Protein AF-A0A533UCH1-F1 (afdb_monomer)

Mean predicted aligned error: 6.88 Å

Radius of gyration: 19.52 Å; Cα contacts (8 Å, |Δi|>4): 250; chains: 1; bounding box: 38×44×69 Å

Structure (mmCIF, N/CA/C/O backbone):
data_AF-A0A533UCH1-F1
#
_entry.id   AF-A0A533UCH1-F1
#
loop_
_atom_site.group_PDB
_atom_site.id
_atom_site.type_symbol
_atom_site.label_atom_id
_atom_site.label_alt_id
_atom_site.label_comp_id
_atom_site.label_asym_id
_atom_site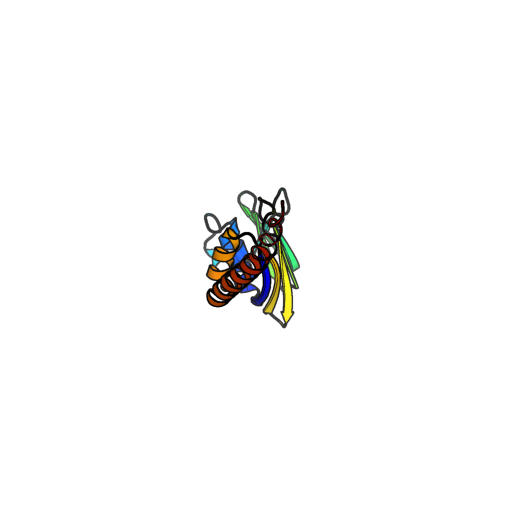.label_entity_id
_atom_site.label_seq_id
_atom_site.pdbx_PDB_ins_code
_atom_site.Cartn_x
_atom_site.Cartn_y
_atom_site.Cartn_z
_atom_site.occupancy
_atom_site.B_iso_or_equiv
_atom_site.auth_seq_id
_atom_site.auth_comp_id
_atom_site.auth_asym_id
_atom_site.auth_atom_id
_atom_site.pdbx_PDB_model_num
ATOM 1 N N . MET A 1 1 ? 6.720 10.447 -13.902 1.00 88.44 1 MET A N 1
ATOM 2 C CA . MET A 1 1 ? 6.187 9.386 -13.016 1.00 88.44 1 MET A CA 1
ATOM 3 C C . MET A 1 1 ? 6.692 8.050 -13.533 1.00 88.44 1 MET A C 1
ATOM 5 O O . MET A 1 1 ? 7.031 7.982 -14.706 1.00 88.44 1 MET A O 1
ATOM 9 N N . VAL A 1 2 ? 6.792 7.044 -12.669 1.00 93.06 2 VAL A N 1
ATOM 10 C CA . VAL A 1 2 ? 7.288 5.700 -12.992 1.00 93.06 2 VAL A CA 1
ATOM 11 C C . VAL A 1 2 ? 6.127 4.719 -12.945 1.00 93.06 2 VAL A C 1
ATOM 13 O O . VAL A 1 2 ? 5.388 4.712 -11.960 1.00 93.06 2 VAL A O 1
ATOM 16 N N . LEU A 1 3 ? 5.964 3.912 -13.993 1.00 95.38 3 LEU A N 1
ATOM 17 C CA . LEU A 1 3 ? 4.984 2.831 -13.997 1.00 95.38 3 LEU A CA 1
ATOM 18 C C . LEU A 1 3 ? 5.506 1.686 -13.123 1.00 95.38 3 LEU A C 1
ATOM 20 O O . LEU A 1 3 ? 6.594 1.164 -13.352 1.00 95.38 3 LEU A O 1
ATOM 24 N N . ILE A 1 4 ? 4.724 1.312 -12.119 1.00 97.31 4 ILE A N 1
ATOM 25 C CA . ILE A 1 4 ? 4.992 0.194 -11.223 1.00 97.31 4 ILE A CA 1
ATOM 26 C C . ILE A 1 4 ? 4.102 -0.966 -11.631 1.00 97.31 4 ILE A C 1
ATOM 28 O O . ILE A 1 4 ? 2.881 -0.823 -11.717 1.00 97.31 4 ILE A O 1
ATOM 32 N N . GLU A 1 5 ? 4.723 -2.123 -11.818 1.00 96.94 5 GLU A N 1
ATOM 33 C CA . GLU A 1 5 ? 4.054 -3.400 -12.002 1.00 96.94 5 GLU A CA 1
ATOM 34 C C . GLU A 1 5 ? 4.906 -4.487 -11.341 1.00 96.94 5 GLU A C 1
ATOM 36 O O . GLU A 1 5 ? 5.904 -4.932 -11.900 1.00 96.94 5 GLU A O 1
ATOM 41 N N . ALA A 1 6 ? 4.545 -4.884 -10.119 1.00 96.88 6 ALA A N 1
ATOM 42 C CA . ALA A 1 6 ? 5.350 -5.815 -9.331 1.00 96.88 6 ALA A CA 1
ATOM 43 C C . ALA A 1 6 ? 4.476 -6.769 -8.515 1.00 96.88 6 ALA A C 1
ATOM 45 O O . ALA A 1 6 ? 3.407 -6.398 -8.028 1.00 96.88 6 ALA A O 1
ATOM 46 N N . ALA A 1 7 ? 4.928 -8.012 -8.358 1.00 97.94 7 ALA A N 1
ATOM 47 C CA . ALA A 1 7 ? 4.341 -8.932 -7.394 1.00 97.94 7 ALA A CA 1
ATOM 48 C C . ALA A 1 7 ? 4.904 -8.615 -6.004 1.00 97.94 7 ALA A C 1
ATOM 50 O O . ALA A 1 7 ? 6.119 -8.550 -5.839 1.00 97.94 7 ALA A O 1
ATOM 51 N N . CYS A 1 8 ? 4.040 -8.432 -5.009 1.00 98.12 8 CYS A N 1
ATOM 52 C CA . CYS A 1 8 ? 4.470 -8.192 -3.635 1.00 98.12 8 CYS A CA 1
ATOM 53 C C . CYS A 1 8 ? 3.462 -8.746 -2.624 1.00 98.12 8 CYS A C 1
ATOM 55 O O . CYS A 1 8 ? 2.283 -8.979 -2.926 1.00 98.12 8 CYS A O 1
ATOM 57 N N . SER A 1 9 ? 3.942 -8.977 -1.404 1.00 98.44 9 SER A N 1
ATOM 58 C CA . SER A 1 9 ? 3.083 -9.412 -0.308 1.00 98.44 9 SER A CA 1
ATOM 59 C C . SER A 1 9 ? 2.161 -8.276 0.151 1.00 98.44 9 SER A C 1
ATOM 61 O O . SER A 1 9 ? 2.472 -7.093 -0.011 1.00 98.44 9 SER A O 1
ATOM 63 N N . LEU A 1 10 ? 1.034 -8.642 0.760 1.00 98.62 10 LEU A N 1
ATOM 64 C CA . LEU A 1 10 ? 0.147 -7.702 1.440 1.00 98.62 10 LEU A CA 1
ATOM 65 C C . LEU A 1 10 ? 0.908 -6.912 2.511 1.00 98.62 10 LEU A C 1
ATOM 67 O O . LEU A 1 10 ? 0.697 -5.713 2.648 1.00 98.62 10 LEU A O 1
ATOM 71 N N . GLU A 1 11 ? 1.826 -7.569 3.223 1.00 98.44 11 GLU A N 1
ATOM 72 C CA . GLU A 1 11 ? 2.609 -6.931 4.281 1.00 98.44 11 GLU A CA 1
ATOM 73 C C . GLU A 1 11 ? 3.589 -5.888 3.742 1.00 98.44 11 GLU A C 1
ATOM 75 O O . GLU A 1 11 ? 3.680 -4.788 4.283 1.00 98.44 11 GLU A O 1
ATOM 80 N N . SER A 1 12 ? 4.276 -6.194 2.641 1.00 98.62 12 SER A N 1
ATOM 81 C CA . SER A 1 12 ? 5.141 -5.234 1.950 1.00 98.62 12 SER A CA 1
ATOM 82 C C . SER A 1 12 ? 4.342 -3.985 1.575 1.00 98.62 12 SER A C 1
ATOM 84 O O . SER A 1 12 ? 4.737 -2.856 1.865 1.00 98.62 12 SER A O 1
ATOM 86 N N . PHE A 1 13 ? 3.145 -4.173 1.008 1.00 98.69 13 PHE A N 1
ATOM 87 C CA . PHE A 1 13 ? 2.297 -3.044 0.643 1.00 98.69 13 PHE A CA 1
ATOM 88 C C . PHE A 1 13 ? 1.717 -2.304 1.862 1.00 98.69 13 PHE A C 1
ATOM 90 O O . PHE A 1 13 ? 1.626 -1.078 1.844 1.00 98.69 13 PHE A O 1
ATOM 97 N N . ARG A 1 14 ? 1.400 -3.000 2.961 1.00 98.62 14 ARG A N 1
ATOM 98 C CA . ARG A 1 14 ? 0.999 -2.380 4.236 1.00 98.62 14 ARG A CA 1
ATOM 99 C C . ARG A 1 14 ? 2.109 -1.479 4.780 1.00 98.62 14 ARG A C 1
ATOM 101 O O . ARG A 1 14 ? 1.860 -0.310 5.083 1.00 98.62 14 ARG A O 1
ATOM 108 N N . ARG A 1 15 ? 3.345 -1.988 4.835 1.00 98.50 15 ARG A N 1
ATOM 109 C CA . ARG A 1 15 ? 4.530 -1.225 5.262 1.00 98.50 15 ARG A CA 1
ATOM 110 C C . ARG A 1 15 ? 4.759 -0.005 4.381 1.00 98.50 15 ARG A C 1
ATOM 112 O O . ARG A 1 15 ? 5.004 1.073 4.920 1.00 98.50 15 ARG A O 1
ATOM 119 N N . PHE A 1 16 ? 4.616 -0.142 3.061 1.00 98.62 16 PHE A N 1
ATOM 120 C CA . PHE A 1 16 ? 4.707 0.985 2.129 1.00 98.62 16 PHE A CA 1
ATOM 121 C C . PHE A 1 16 ? 3.754 2.122 2.515 1.00 98.62 16 PHE A C 1
ATOM 123 O O . PHE A 1 16 ? 4.172 3.282 2.574 1.00 98.62 16 PHE A O 1
ATOM 130 N N . ILE A 1 17 ? 2.486 1.802 2.795 1.00 98.38 17 ILE A N 1
ATOM 131 C CA . ILE A 1 17 ? 1.488 2.812 3.161 1.00 98.38 17 ILE A CA 1
ATOM 132 C C . ILE A 1 17 ? 1.889 3.477 4.477 1.00 98.38 17 ILE A C 1
ATOM 134 O O . ILE A 1 17 ? 1.948 4.703 4.535 1.00 98.38 17 ILE A O 1
ATOM 138 N N . ILE A 1 18 ? 2.245 2.691 5.498 1.00 98.38 18 ILE A N 1
ATOM 139 C CA . ILE A 1 18 ? 2.642 3.214 6.811 1.00 98.38 18 ILE A CA 1
ATOM 140 C C . ILE A 1 18 ? 3.830 4.175 6.687 1.00 98.38 18 ILE A C 1
ATOM 142 O O . ILE A 1 18 ? 3.740 5.311 7.166 1.00 98.38 18 ILE A O 1
ATOM 146 N N . ILE A 1 19 ? 4.905 3.758 6.008 1.00 98.12 19 ILE A N 1
ATOM 147 C CA . ILE A 1 19 ? 6.105 4.578 5.765 1.00 98.12 19 ILE A CA 1
ATOM 148 C C . ILE A 1 19 ? 5.732 5.865 5.026 1.00 98.12 19 ILE A C 1
ATOM 150 O O . ILE A 1 19 ? 6.176 6.951 5.396 1.00 98.12 19 ILE A O 1
ATOM 154 N N . SER A 1 20 ? 4.849 5.764 4.034 1.00 97.38 20 SER A N 1
ATOM 155 C CA . SER A 1 20 ? 4.452 6.891 3.192 1.00 97.38 20 SER A CA 1
ATOM 156 C C . SER A 1 20 ? 3.470 7.862 3.849 1.00 97.38 20 SER A C 1
ATOM 158 O O . SER A 1 20 ? 3.194 8.912 3.261 1.00 97.38 20 SER A O 1
ATOM 160 N N . THR A 1 21 ? 2.898 7.539 5.016 1.00 96.00 21 THR A N 1
ATOM 161 C CA . THR A 1 21 ? 1.850 8.378 5.616 1.00 96.00 21 THR A CA 1
ATOM 162 C C . THR A 1 21 ? 1.960 8.618 7.107 1.00 96.00 21 THR A C 1
ATOM 164 O O . THR A 1 21 ? 1.882 9.767 7.532 1.00 96.00 21 THR A O 1
ATOM 167 N N . CYS A 1 22 ? 2.049 7.564 7.913 1.00 96.75 22 CYS A N 1
ATOM 168 C CA . CYS A 1 22 ? 1.753 7.647 9.344 1.00 96.75 22 CYS A CA 1
ATOM 169 C C . CYS A 1 22 ? 2.836 7.056 10.243 1.00 96.75 22 CYS A C 1
ATOM 171 O O . CYS A 1 22 ? 2.633 6.979 11.450 1.00 96.75 22 CYS A O 1
ATOM 173 N N . ARG A 1 23 ? 4.002 6.692 9.697 1.00 97.19 23 ARG A N 1
ATOM 174 C CA . ARG A 1 23 ? 5.139 6.141 10.455 1.00 97.19 23 ARG A CA 1
ATOM 175 C C . ARG A 1 23 ? 5.526 6.968 11.684 1.00 97.19 23 ARG A C 1
ATOM 177 O O . ARG A 1 23 ? 5.972 6.408 12.671 1.00 97.19 23 ARG A O 1
ATOM 184 N N . SER A 1 24 ? 5.359 8.290 11.638 1.00 96.94 24 SER A N 1
ATOM 185 C CA . SER A 1 24 ? 5.718 9.189 12.743 1.00 96.94 24 SER A CA 1
ATOM 186 C C . SER A 1 24 ? 4.716 9.217 13.902 1.00 96.94 24 SER A C 1
ATOM 188 O O . SER A 1 24 ? 5.035 9.779 14.946 1.00 96.94 24 SER A O 1
ATOM 190 N N . PHE A 1 25 ? 3.506 8.675 13.731 1.00 97.44 25 PHE A N 1
ATOM 191 C CA . PHE A 1 25 ? 2.450 8.753 14.749 1.00 97.44 25 PHE A CA 1
ATOM 192 C C . PHE A 1 25 ? 1.594 7.487 14.894 1.00 97.44 25 PHE A C 1
ATOM 194 O O . PHE A 1 25 ? 0.668 7.480 15.708 1.00 97.44 25 PHE A O 1
ATOM 201 N N . ILE A 1 26 ? 1.859 6.436 14.114 1.00 97.56 26 ILE A N 1
ATOM 202 C CA . ILE A 1 26 ? 1.219 5.133 14.294 1.00 97.56 26 ILE A CA 1
ATOM 203 C C . ILE A 1 26 ? 1.573 4.582 15.688 1.00 97.56 26 ILE A C 1
ATOM 205 O O . ILE A 1 26 ? 2.742 4.626 16.072 1.00 97.56 26 ILE A O 1
ATOM 209 N N . PRO A 1 27 ? 0.596 4.088 16.472 1.00 97.44 27 PRO A N 1
ATOM 210 C CA . PRO A 1 27 ? 0.890 3.403 17.726 1.00 97.44 27 PRO A CA 1
ATOM 211 C C . PRO A 1 27 ? 1.783 2.181 17.500 1.00 97.44 27 PRO A C 1
ATOM 213 O O . PRO A 1 27 ? 1.554 1.417 16.564 1.00 97.44 27 PRO A O 1
ATOM 216 N N . GLU A 1 28 ? 2.745 1.949 18.394 1.00 95.88 28 GLU A N 1
ATOM 217 C CA . GLU A 1 28 ? 3.700 0.837 18.268 1.00 95.88 28 GLU A CA 1
ATOM 218 C C . GLU A 1 28 ? 2.997 -0.525 18.154 1.00 95.88 28 GLU A C 1
ATOM 220 O O . GLU A 1 28 ? 3.363 -1.357 17.329 1.00 95.88 28 GLU A O 1
ATOM 225 N N . SER A 1 29 ? 1.915 -0.732 18.911 1.00 96.38 29 SER A N 1
ATOM 226 C CA . SER A 1 29 ? 1.112 -1.957 18.829 1.00 96.38 29 SER A CA 1
ATOM 227 C C . SER A 1 29 ? 0.470 -2.169 17.456 1.00 96.38 29 SER A C 1
ATOM 229 O O . SER A 1 29 ? 0.300 -3.308 17.041 1.00 96.38 29 SER A O 1
ATOM 231 N N . TYR A 1 30 ? 0.134 -1.096 16.734 1.00 97.50 30 TYR A N 1
ATOM 232 C CA . TYR A 1 30 ? -0.465 -1.175 15.397 1.00 97.50 30 TYR A CA 1
ATOM 233 C C . TYR A 1 30 ? 0.590 -1.373 14.307 1.00 97.50 30 TYR A C 1
ATOM 235 O O . TYR A 1 30 ? 0.300 -1.938 13.255 1.00 97.50 30 TYR A O 1
ATOM 243 N N . MET A 1 31 ? 1.825 -0.930 14.551 1.00 95.62 31 MET A N 1
ATOM 244 C CA . MET A 1 31 ? 2.942 -1.141 13.632 1.00 95.62 31 MET A CA 1
ATOM 245 C C . MET A 1 31 ? 3.231 -2.637 13.439 1.00 95.62 31 MET A C 1
ATOM 247 O O . MET A 1 31 ? 3.417 -3.083 12.304 1.00 95.62 31 MET A O 1
ATOM 251 N N . HIS A 1 32 ? 3.203 -3.407 14.532 1.00 95.06 32 HIS A N 1
ATOM 252 C CA . HIS A 1 32 ? 3.532 -4.841 14.550 1.00 95.06 32 HIS A CA 1
ATOM 253 C C . HIS A 1 32 ? 2.342 -5.773 14.300 1.00 95.06 32 HIS A C 1
ATOM 255 O O . HIS A 1 32 ? 2.531 -6.982 14.180 1.00 95.06 32 HIS A O 1
ATOM 261 N N . ASP A 1 33 ? 1.127 -5.234 14.210 1.00 97.62 33 ASP A N 1
ATOM 262 C CA . ASP A 1 33 ? -0.068 -6.012 13.894 1.00 97.62 33 ASP A CA 1
ATOM 263 C C . ASP A 1 33 ? -0.307 -6.047 12.374 1.00 97.62 33 ASP A C 1
ATOM 265 O O . ASP A 1 33 ? -0.613 -5.037 11.735 1.00 97.62 33 ASP A O 1
ATOM 269 N N . PHE A 1 34 ? -0.165 -7.242 11.797 1.00 96.88 34 PHE A N 1
ATOM 270 C CA . PHE A 1 34 ? -0.306 -7.511 10.363 1.00 96.88 34 PHE A CA 1
ATOM 271 C C . PHE A 1 34 ? -1.741 -7.361 9.835 1.00 96.88 34 PHE A C 1
ATOM 273 O O . PHE A 1 34 ? -1.940 -7.357 8.620 1.00 96.88 34 PHE A O 1
ATOM 280 N N . GLU A 1 35 ? -2.736 -7.262 10.718 1.00 97.75 35 GLU A N 1
ATOM 281 C CA . GLU A 1 35 ? -4.141 -7.056 10.357 1.00 97.75 35 GLU A CA 1
ATOM 282 C C . GLU A 1 35 ? -4.569 -5.590 10.492 1.00 97.75 35 GLU A C 1
ATOM 284 O O . GLU A 1 35 ? -5.702 -5.257 10.149 1.00 97.75 35 GLU A O 1
ATOM 289 N N . ILE A 1 36 ? -3.689 -4.696 10.961 1.00 98.38 36 ILE A N 1
ATOM 290 C CA . ILE A 1 36 ? -4.017 -3.277 11.126 1.00 98.38 36 ILE A CA 1
ATOM 291 C C . ILE A 1 36 ? -3.534 -2.452 9.940 1.00 98.38 36 ILE A C 1
ATOM 293 O O . ILE A 1 36 ? -2.339 -2.370 9.645 1.00 98.38 36 ILE A O 1
ATOM 297 N N . PHE A 1 37 ? -4.482 -1.765 9.305 1.00 98.50 37 PHE A N 1
ATOM 298 C CA . PHE A 1 37 ? -4.249 -0.936 8.132 1.00 98.50 37 PHE A CA 1
ATOM 299 C C . PHE A 1 37 ? -4.632 0.527 8.391 1.00 98.50 37 PHE A C 1
ATOM 301 O O . PHE A 1 37 ? -5.629 0.804 9.061 1.00 98.50 37 PHE A O 1
ATOM 308 N N . PRO A 1 38 ? -3.854 1.481 7.857 1.00 98.06 38 PRO A N 1
ATOM 309 C CA . PRO A 1 38 ? -4.243 2.884 7.800 1.00 98.06 38 PRO A CA 1
ATOM 310 C C . PRO A 1 38 ? -5.179 3.159 6.603 1.00 98.06 38 PRO A C 1
ATOM 312 O O . PRO A 1 38 ? -4.867 2.799 5.470 1.00 98.06 38 PRO A O 1
ATOM 315 N N . GLU A 1 39 ? -6.293 3.848 6.846 1.00 97.94 39 GLU A N 1
ATOM 316 C CA . GLU A 1 39 ? -7.255 4.347 5.856 1.00 97.94 39 GLU A CA 1
ATOM 317 C C . GLU A 1 39 ? -7.406 5.867 5.917 1.00 97.94 39 GLU A C 1
ATOM 319 O O . GLU A 1 39 ? -7.358 6.488 6.982 1.00 97.94 39 GLU A O 1
ATOM 324 N N . ARG A 1 40 ? -7.658 6.469 4.754 1.00 96.88 40 ARG A N 1
ATOM 325 C CA . ARG A 1 40 ? -7.966 7.892 4.624 1.00 96.88 40 ARG A CA 1
ATOM 326 C C . ARG A 1 40 ? -9.127 8.057 3.657 1.00 96.88 40 ARG A C 1
ATOM 328 O O . ARG A 1 40 ? -8.932 8.031 2.443 1.00 96.88 40 ARG A O 1
ATOM 335 N N . GLU A 1 41 ? -10.316 8.218 4.224 1.00 85.81 41 GLU A N 1
ATOM 336 C CA . GLU A 1 41 ? -11.573 8.375 3.482 1.00 85.81 41 GLU A CA 1
ATOM 337 C C . GLU A 1 41 ? -11.812 9.825 3.036 1.00 85.81 41 GLU A C 1
ATOM 339 O O . GLU A 1 41 ? -12.417 10.068 1.995 1.00 85.81 41 GLU A O 1
ATOM 344 N N . GLU A 1 42 ? -11.312 10.795 3.805 1.00 81.12 42 GLU A N 1
ATOM 345 C CA . GLU A 1 42 ? -11.584 12.219 3.604 1.00 81.12 42 GLU A CA 1
ATOM 346 C C . GLU A 1 42 ? -10.353 12.967 3.069 1.00 81.12 42 GLU A C 1
ATOM 348 O O . GLU A 1 42 ? -9.228 12.801 3.554 1.00 81.12 42 GLU A O 1
ATOM 353 N N . GLY A 1 43 ? -10.585 13.866 2.109 1.00 82.69 43 GLY A N 1
ATOM 354 C CA . GLY A 1 43 ? -9.566 14.768 1.573 1.00 82.69 43 GLY A CA 1
ATOM 355 C C . GLY A 1 43 ? -8.643 14.142 0.516 1.00 82.69 43 GLY A C 1
ATOM 356 O O . GLY A 1 43 ? -8.902 13.054 0.001 1.00 82.69 43 GLY A O 1
ATOM 357 N N . PRO A 1 44 ? -7.568 14.852 0.124 1.00 88.00 44 PRO A N 1
ATOM 358 C CA . PRO A 1 44 ? -6.662 14.382 -0.917 1.00 88.00 44 PRO A CA 1
ATOM 359 C C . PRO A 1 44 ? -5.848 13.162 -0.471 1.00 88.00 44 PRO A C 1
ATOM 361 O O . PRO A 1 44 ? -5.434 13.035 0.685 1.00 88.00 44 PRO A O 1
ATOM 364 N N . GLY A 1 45 ? -5.546 12.293 -1.436 1.00 93.56 45 GLY A N 1
ATOM 365 C CA . GLY A 1 45 ? -4.754 11.088 -1.229 1.00 93.56 45 GLY A CA 1
ATOM 366 C C . GLY A 1 45 ? -5.550 9.950 -0.591 1.00 93.56 45 GLY A C 1
ATOM 367 O O . GLY A 1 45 ? -5.181 9.471 0.475 1.00 93.56 45 GLY A O 1
ATOM 368 N N . ALA A 1 46 ? -6.654 9.530 -1.197 1.00 95.69 46 ALA A N 1
ATOM 369 C CA . ALA A 1 46 ? -7.469 8.445 -0.656 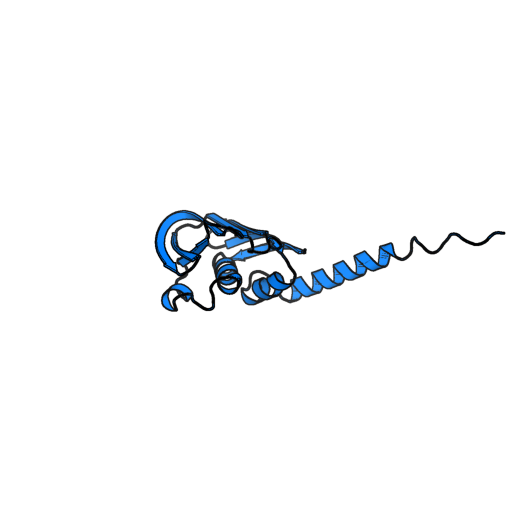1.00 95.69 46 ALA A CA 1
ATOM 370 C C . ALA A 1 46 ? -6.647 7.170 -0.383 1.00 95.69 46 ALA A C 1
ATOM 372 O O . ALA A 1 46 ? -5.785 6.787 -1.183 1.00 95.69 46 ALA A O 1
ATOM 373 N N . ILE A 1 47 ? -6.930 6.520 0.745 1.00 98.25 47 ILE A N 1
ATOM 374 C CA . ILE A 1 47 ? -6.414 5.188 1.072 1.00 98.25 47 ILE A CA 1
ATOM 375 C C . ILE A 1 47 ? -7.601 4.333 1.476 1.00 98.25 47 ILE A C 1
ATOM 377 O O . ILE A 1 47 ? -8.272 4.649 2.456 1.00 98.25 47 ILE A O 1
ATOM 381 N N . TYR A 1 48 ? -7.846 3.279 0.707 1.00 97.94 48 TYR A N 1
ATOM 382 C CA . TYR A 1 48 ? -9.017 2.425 0.852 1.00 97.94 48 TYR A CA 1
ATOM 383 C C . TYR A 1 48 ? -8.608 0.956 0.877 1.00 97.94 48 TYR A C 1
ATOM 385 O O . TYR A 1 48 ? -7.909 0.499 -0.034 1.00 97.94 48 TYR A O 1
ATOM 393 N N . ILE A 1 49 ? -9.064 0.232 1.899 1.00 98.38 49 ILE A N 1
ATOM 394 C CA . ILE A 1 49 ? -8.853 -1.202 2.088 1.00 98.38 49 ILE A CA 1
ATOM 395 C C . ILE A 1 49 ? -10.165 -1.933 1.792 1.00 98.38 49 ILE A C 1
ATOM 397 O O . ILE A 1 49 ? -11.189 -1.731 2.453 1.00 98.38 49 ILE A O 1
ATOM 401 N N . GLU A 1 50 ? -10.110 -2.807 0.791 1.00 98.25 50 GLU A N 1
ATOM 402 C CA . GLU A 1 50 ? -11.167 -3.743 0.425 1.00 98.25 50 GLU A CA 1
ATOM 403 C C . GLU A 1 50 ? -10.884 -5.090 1.100 1.00 98.25 50 GLU A C 1
ATOM 405 O O . GLU A 1 50 ? -9.879 -5.742 0.804 1.00 98.25 50 GLU A O 1
ATOM 410 N N . ALA A 1 51 ? -11.757 -5.499 2.017 1.00 97.94 51 ALA A N 1
ATOM 411 C CA . ALA A 1 51 ? -11.594 -6.690 2.844 1.00 97.94 51 ALA A CA 1
ATOM 412 C C . ALA A 1 51 ? -12.956 -7.330 3.135 1.00 97.94 51 ALA A C 1
ATOM 414 O O . ALA A 1 51 ? -13.977 -6.640 3.090 1.00 97.94 51 ALA A O 1
ATOM 415 N N . ALA A 1 52 ? -12.972 -8.634 3.427 1.00 97.06 52 ALA A N 1
ATOM 416 C CA . ALA A 1 52 ? -14.213 -9.343 3.747 1.00 97.06 52 ALA A CA 1
ATOM 417 C C . ALA A 1 52 ? -14.767 -8.959 5.127 1.00 97.06 52 ALA A C 1
ATOM 419 O O . ALA A 1 52 ? -15.980 -8.875 5.304 1.00 97.06 52 ALA A O 1
ATOM 420 N N . ASP A 1 53 ? -13.874 -8.718 6.087 1.00 97.50 53 ASP A N 1
ATOM 421 C CA . ASP A 1 53 ? -14.213 -8.227 7.420 1.00 97.50 53 ASP A CA 1
ATOM 422 C C . ASP A 1 53 ? -13.312 -7.038 7.763 1.00 97.50 53 ASP A C 1
ATOM 424 O O . ASP A 1 53 ? -12.098 -7.072 7.536 1.00 97.50 53 ASP A O 1
ATOM 428 N N . LYS A 1 54 ? -13.922 -5.960 8.257 1.00 97.12 54 LYS A N 1
ATOM 429 C CA . LYS A 1 54 ? -13.240 -4.705 8.566 1.00 97.12 54 LYS A CA 1
ATOM 430 C C . LYS A 1 54 ? -13.903 -4.022 9.753 1.00 97.12 54 LYS A C 1
ATOM 432 O O . LYS A 1 54 ? -15.081 -3.677 9.703 1.00 97.12 54 LYS A O 1
ATOM 437 N N . VAL A 1 55 ? -13.114 -3.764 10.793 1.00 98.06 55 VAL A N 1
ATOM 438 C CA . VAL A 1 55 ? -13.551 -3.082 12.014 1.00 98.06 55 VAL A CA 1
ATOM 439 C C . VAL A 1 55 ? -12.702 -1.841 12.245 1.00 98.06 55 VAL A C 1
ATOM 441 O O . VAL A 1 55 ? -11.475 -1.907 12.327 1.00 98.06 55 VAL A O 1
ATOM 444 N N . THR A 1 56 ? -13.358 -0.694 12.397 1.00 97.75 56 THR A N 1
ATOM 445 C CA . THR A 1 56 ? -12.691 0.559 12.756 1.00 97.75 56 THR A CA 1
ATOM 446 C C . THR A 1 56 ? -12.197 0.511 14.196 1.00 97.75 56 THR A C 1
ATOM 448 O O . THR A 1 56 ? -12.974 0.263 15.114 1.00 97.75 56 THR A O 1
ATOM 451 N N . LEU A 1 57 ? -10.910 0.793 14.401 1.00 97.12 57 LEU A N 1
ATOM 452 C CA . LEU A 1 57 ? -10.297 0.836 15.727 1.00 97.12 57 LEU A CA 1
ATOM 453 C C . LEU A 1 57 ? -10.294 2.258 16.285 1.00 97.12 57 LEU A C 1
ATOM 455 O O . LEU A 1 57 ? -10.887 2.537 17.325 1.00 97.12 57 LEU A O 1
ATOM 459 N N . LYS A 1 58 ? -9.591 3.171 15.607 1.00 96.06 58 LYS A N 1
ATOM 460 C CA . LYS A 1 58 ? -9.391 4.543 16.086 1.00 96.06 58 LYS A CA 1
ATOM 461 C C . LYS A 1 58 ? -8.989 5.479 14.952 1.00 96.06 58 LYS A C 1
ATOM 463 O O . LYS A 1 58 ? -8.181 5.112 14.105 1.00 96.06 58 LYS A O 1
ATOM 468 N N . LYS A 1 59 ? -9.472 6.725 14.997 1.00 96.69 59 LYS A N 1
ATOM 469 C CA . LYS A 1 59 ? -8.964 7.831 14.169 1.00 96.69 59 LYS A CA 1
ATOM 470 C C . LYS A 1 59 ? -7.887 8.604 14.932 1.00 96.69 59 LYS A C 1
ATOM 472 O O . LYS A 1 59 ? -8.095 9.000 16.080 1.00 96.69 59 LYS A O 1
ATOM 477 N N . ILE A 1 60 ? -6.727 8.802 14.311 1.00 95.94 60 ILE A N 1
ATOM 478 C CA . ILE A 1 60 ? -5.626 9.624 14.829 1.00 95.94 60 ILE A CA 1
ATOM 479 C C . ILE A 1 60 ? -5.205 10.566 13.705 1.00 95.94 60 ILE A C 1
ATOM 481 O O . ILE A 1 60 ? -4.726 10.124 12.660 1.00 95.94 60 ILE A O 1
ATOM 485 N N . ARG A 1 61 ? -5.370 11.874 13.933 1.00 94.12 61 ARG A N 1
ATOM 486 C CA . ARG A 1 61 ? -5.227 12.905 12.893 1.00 94.12 61 ARG A CA 1
ATOM 487 C C . ARG A 1 61 ? -6.164 12.597 11.711 1.00 94.12 61 ARG A C 1
ATOM 489 O O . ARG A 1 61 ? -7.338 12.310 11.924 1.00 94.12 61 ARG A O 1
ATOM 496 N N . GLU A 1 62 ? -5.666 12.655 10.482 1.00 93.06 62 GLU A N 1
ATOM 497 C CA . GLU A 1 62 ? -6.414 12.333 9.267 1.00 93.06 62 GLU A CA 1
ATOM 498 C C . GLU A 1 62 ? -6.500 10.830 8.950 1.00 93.06 62 GLU A C 1
ATOM 500 O O . GLU A 1 62 ? -7.097 10.474 7.939 1.00 93.06 62 GLU A O 1
ATOM 505 N N . MET A 1 63 ? -5.875 9.962 9.755 1.00 96.50 63 MET A N 1
ATOM 506 C CA . MET A 1 63 ? -5.816 8.525 9.488 1.00 96.50 63 MET A CA 1
ATOM 507 C C . MET A 1 63 ? -6.787 7.756 10.379 1.00 96.50 63 MET A C 1
ATOM 509 O O . MET A 1 63 ? -6.759 7.893 11.605 1.00 96.50 63 MET A O 1
ATOM 513 N N . THR A 1 64 ? -7.606 6.910 9.770 1.00 97.81 64 THR A N 1
ATOM 514 C CA . THR A 1 64 ? -8.434 5.921 10.458 1.00 97.81 64 THR A CA 1
ATOM 515 C C . THR A 1 64 ? -7.700 4.588 10.437 1.00 97.81 64 THR A C 1
ATOM 517 O O . THR A 1 64 ? -7.358 4.089 9.375 1.00 97.81 64 THR A O 1
ATOM 520 N N . PHE A 1 65 ? -7.431 4.005 11.599 1.00 98.31 65 PHE A N 1
ATOM 521 C CA . PHE A 1 65 ? -6.863 2.663 11.690 1.00 98.31 65 PHE A CA 1
ATO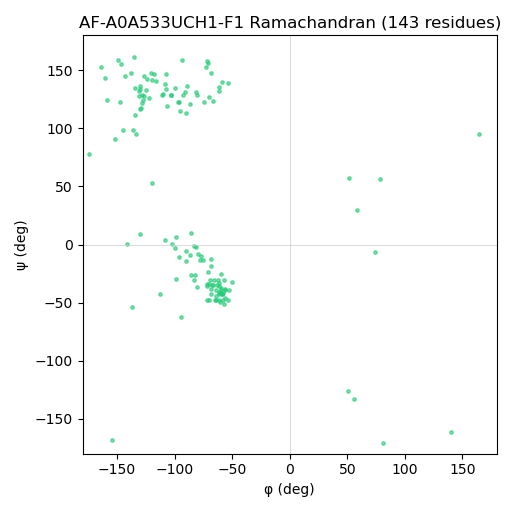M 522 C C . PHE A 1 65 ? -7.985 1.637 11.779 1.00 98.31 65 PHE A C 1
ATOM 524 O O . PHE A 1 65 ? -8.899 1.777 12.599 1.00 98.31 65 PHE A O 1
ATOM 531 N N . VAL A 1 66 ? -7.893 0.603 10.952 1.00 98.44 66 VAL A N 1
ATOM 532 C CA . VAL A 1 66 ? -8.866 -0.487 10.859 1.00 98.44 66 VAL A CA 1
ATOM 533 C C . VAL A 1 66 ? -8.164 -1.822 11.078 1.00 98.44 66 VAL A C 1
ATOM 535 O O . VAL A 1 66 ? -7.035 -1.995 10.625 1.00 98.44 66 VAL A O 1
ATOM 538 N N . ASN A 1 67 ? -8.818 -2.763 11.757 1.00 98.44 67 ASN A N 1
ATOM 539 C CA . ASN A 1 67 ? -8.456 -4.177 11.689 1.00 98.44 67 ASN A CA 1
ATOM 540 C C . ASN A 1 67 ? -9.189 -4.772 10.479 1.00 98.44 67 ASN A C 1
ATOM 542 O O . ASN A 1 67 ? -10.413 -4.660 10.402 1.00 98.44 67 ASN A O 1
ATOM 546 N N . ALA A 1 68 ? -8.455 -5.326 9.516 1.00 98.12 68 ALA A N 1
ATOM 547 C CA . ALA A 1 68 ? -9.003 -5.854 8.273 1.00 98.12 68 ALA A CA 1
ATOM 548 C C . ALA A 1 68 ? -8.518 -7.286 8.022 1.00 98.12 68 ALA A C 1
ATOM 550 O O . ALA A 1 68 ? -7.315 -7.560 8.010 1.00 98.12 68 ALA A O 1
ATOM 551 N N . LYS A 1 69 ? -9.467 -8.190 7.763 1.00 97.06 69 LYS A N 1
ATOM 552 C CA . LYS A 1 69 ? -9.227 -9.615 7.510 1.00 97.06 69 LYS A CA 1
ATOM 553 C C . LYS A 1 69 ? -9.673 -9.996 6.110 1.00 97.06 69 LYS A C 1
ATOM 555 O O . LYS A 1 69 ? -10.647 -9.460 5.585 1.00 97.06 69 LYS A O 1
ATOM 560 N N . GLU A 1 70 ? -8.950 -10.942 5.514 1.00 95.94 70 GLU A N 1
ATOM 561 C CA . GLU A 1 70 ? -9.164 -11.369 4.126 1.00 95.94 70 GLU A CA 1
ATOM 562 C C . GLU A 1 70 ? -9.180 -10.168 3.157 1.00 95.94 70 GLU A C 1
ATOM 564 O O . GLU A 1 70 ? -10.154 -9.909 2.450 1.00 95.94 70 GLU A O 1
ATOM 569 N N . VAL A 1 71 ? -8.087 -9.393 3.165 1.00 98.25 71 VAL A N 1
ATOM 570 C CA . VAL A 1 71 ? -7.903 -8.231 2.281 1.00 98.25 71 VAL A CA 1
ATOM 571 C C . VAL A 1 71 ? -7.790 -8.684 0.821 1.00 98.25 71 VAL A C 1
ATOM 573 O O . VAL A 1 71 ? -6.897 -9.455 0.460 1.00 98.25 71 VAL A O 1
ATOM 576 N N . LEU A 1 72 ? -8.668 -8.150 -0.029 1.00 98.25 72 LEU A N 1
ATOM 577 C CA . LEU A 1 72 ? -8.756 -8.443 -1.465 1.00 98.25 72 LEU A CA 1
ATOM 578 C C . LEU A 1 72 ? -8.067 -7.372 -2.320 1.00 98.25 72 LEU A C 1
ATOM 580 O O . LEU A 1 72 ? -7.563 -7.648 -3.416 1.00 98.25 72 LEU A O 1
ATOM 584 N N . GLY A 1 73 ? -8.039 -6.132 -1.836 1.00 98.38 73 GLY A N 1
ATOM 585 C CA . GLY A 1 73 ? -7.470 -5.021 -2.579 1.00 98.38 73 GLY A CA 1
ATOM 586 C C . GLY A 1 73 ? -7.183 -3.804 -1.720 1.00 98.38 73 GLY A C 1
ATOM 587 O O . GLY A 1 73 ? -7.826 -3.569 -0.703 1.00 98.38 73 GLY A O 1
ATOM 588 N N . ILE A 1 74 ? -6.205 -3.015 -2.152 1.00 98.62 74 ILE A N 1
ATOM 589 C CA . ILE A 1 74 ? -5.881 -1.732 -1.538 1.00 98.62 74 ILE A CA 1
ATOM 590 C C . ILE A 1 74 ? -5.691 -0.693 -2.634 1.00 98.62 74 ILE A C 1
ATOM 592 O O . ILE A 1 74 ? -4.994 -0.943 -3.618 1.00 98.62 74 ILE A O 1
ATOM 596 N N . ILE A 1 75 ? -6.285 0.482 -2.452 1.00 98.31 75 ILE A N 1
ATOM 597 C CA . ILE A 1 75 ? -6.055 1.658 -3.291 1.00 98.31 75 ILE A CA 1
ATOM 598 C C . ILE A 1 75 ? -5.313 2.693 -2.454 1.00 98.31 75 ILE A C 1
ATOM 600 O O . ILE A 1 75 ? -5.745 3.028 -1.356 1.00 98.31 75 ILE A O 1
ATOM 604 N N . TYR A 1 76 ? -4.211 3.207 -2.989 1.00 98.38 76 TYR A N 1
ATOM 605 C CA . TYR A 1 76 ? -3.403 4.255 -2.384 1.00 98.38 76 TYR A CA 1
ATOM 606 C C . TYR A 1 76 ? -3.245 5.424 -3.352 1.00 98.38 76 TYR A C 1
ATOM 608 O O . TYR A 1 76 ? -2.849 5.240 -4.506 1.00 98.38 76 TYR A O 1
ATOM 616 N N . SER A 1 77 ? -3.462 6.635 -2.851 1.00 97.75 77 SER A N 1
ATOM 617 C CA . SER A 1 77 ? -3.098 7.878 -3.517 1.00 97.75 77 SER A CA 1
ATOM 618 C C . SER A 1 77 ? -2.314 8.781 -2.561 1.00 97.75 77 SER A C 1
ATOM 620 O O . SER A 1 77 ? -2.663 8.934 -1.384 1.00 97.75 77 SER A O 1
ATOM 622 N N . SER A 1 78 ? -1.235 9.398 -3.044 1.00 96.88 78 SER A N 1
ATOM 623 C CA . SER A 1 78 ? -0.512 10.410 -2.270 1.00 96.88 78 SER A CA 1
ATOM 624 C C . SER A 1 78 ? -1.321 11.705 -2.198 1.00 96.88 78 SER A C 1
ATOM 626 O O . SER A 1 78 ? -2.063 12.042 -3.117 1.00 96.88 78 SER A O 1
ATOM 628 N N . LYS A 1 79 ? -1.130 12.506 -1.141 1.00 95.50 79 LYS A N 1
ATOM 629 C CA . LYS A 1 79 ? -1.782 13.829 -1.038 1.00 95.50 79 LYS A CA 1
ATOM 630 C C . LYS A 1 79 ? -1.454 14.748 -2.223 1.00 95.50 79 LYS A C 1
ATOM 632 O O . LYS A 1 79 ? -2.274 15.571 -2.600 1.00 95.50 79 LYS A O 1
ATOM 637 N N . SER A 1 80 ? -0.264 14.594 -2.807 1.00 94.31 80 SER A N 1
ATOM 638 C CA . SER A 1 80 ? 0.168 15.328 -4.001 1.00 94.31 80 SER A CA 1
ATOM 639 C C . SER A 1 80 ? -0.459 14.831 -5.307 1.00 94.31 80 SER A C 1
ATOM 641 O O . SER A 1 80 ? -0.285 15.483 -6.328 1.00 94.31 80 SER A O 1
ATOM 643 N N . GLY A 1 81 ? -1.103 13.659 -5.317 1.00 94.44 81 GLY A N 1
ATOM 644 C CA . GLY A 1 81 ? -1.642 13.018 -6.522 1.00 94.44 81 GLY A CA 1
ATOM 645 C C . GLY A 1 81 ? -0.598 12.381 -7.451 1.00 94.44 81 GLY A C 1
ATOM 646 O O . GLY A 1 81 ? -0.971 11.682 -8.390 1.00 94.44 81 GLY A O 1
ATOM 647 N N . ASN A 1 82 ? 0.700 12.562 -7.184 1.00 95.94 82 ASN A N 1
ATOM 648 C CA . ASN A 1 82 ? 1.792 12.073 -8.041 1.00 95.94 82 ASN A CA 1
ATOM 649 C C . ASN A 1 82 ? 2.111 10.579 -7.869 1.00 95.94 82 ASN A C 1
ATOM 651 O O . ASN A 1 82 ? 2.924 10.035 -8.617 1.00 95.94 82 ASN A O 1
ATOM 655 N N . THR A 1 83 ? 1.510 9.923 -6.876 1.00 98.00 83 THR A N 1
ATOM 656 C CA . THR A 1 83 ? 1.596 8.476 -6.685 1.00 98.00 83 THR A CA 1
ATOM 657 C C . THR A 1 83 ? 0.187 7.918 -6.546 1.00 98.00 83 THR A C 1
ATOM 659 O O . THR A 1 83 ? -0.537 8.313 -5.637 1.00 98.00 83 THR A O 1
ATOM 662 N N . ASN A 1 84 ? -0.183 6.987 -7.421 1.00 98.12 84 ASN A N 1
ATOM 663 C CA . ASN A 1 84 ? -1.444 6.256 -7.384 1.00 98.12 84 ASN A CA 1
ATOM 664 C C . ASN A 1 84 ? -1.140 4.782 -7.612 1.00 98.12 84 ASN A C 1
ATOM 666 O O . ASN A 1 84 ? -0.732 4.405 -8.710 1.00 98.12 84 ASN A O 1
ATOM 670 N N . LEU A 1 85 ? -1.328 3.965 -6.582 1.00 98.62 85 LEU A N 1
ATOM 671 C CA . LEU A 1 85 ? -1.006 2.545 -6.597 1.00 98.62 85 LEU A CA 1
ATOM 672 C C . LEU A 1 85 ? -2.223 1.731 -6.177 1.00 98.62 85 LEU A C 1
ATOM 674 O O . LEU A 1 85 ? -3.010 2.142 -5.326 1.00 98.62 85 LEU A O 1
ATOM 678 N N . LYS A 1 86 ? -2.363 0.557 -6.776 1.00 98.69 86 LYS A N 1
ATOM 679 C CA . LYS A 1 86 ? -3.382 -0.426 -6.435 1.00 98.69 86 LYS A CA 1
ATOM 680 C C . LYS A 1 86 ? -2.703 -1.755 -6.193 1.00 98.69 86 LYS A C 1
ATOM 682 O O . LYS A 1 86 ? -2.014 -2.245 -7.084 1.00 98.69 86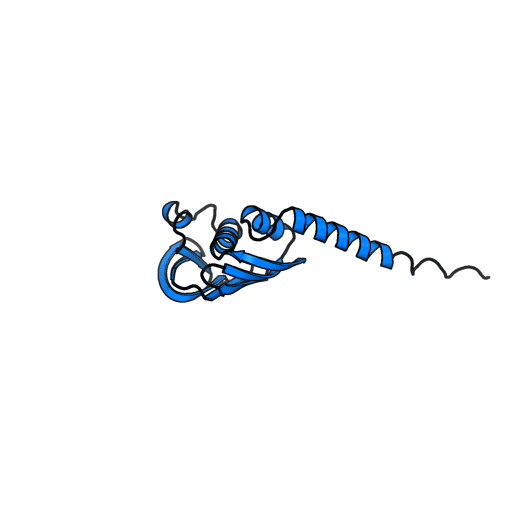 LYS A O 1
ATOM 687 N N . TRP A 1 87 ? -2.922 -2.337 -5.026 1.00 98.81 87 TRP A N 1
ATOM 688 C CA . TRP A 1 87 ? -2.564 -3.720 -4.752 1.00 98.81 87 TRP A CA 1
ATOM 689 C C . TRP A 1 87 ? -3.809 -4.588 -4.878 1.00 98.81 87 TRP A C 1
ATOM 691 O O . TRP A 1 87 ? -4.878 -4.222 -4.387 1.00 98.81 87 TRP A O 1
ATOM 701 N N . ARG A 1 88 ? -3.687 -5.725 -5.557 1.00 98.62 88 ARG A N 1
ATOM 702 C CA . ARG A 1 88 ? -4.765 -6.704 -5.707 1.00 98.62 88 ARG A CA 1
ATOM 703 C C . ARG A 1 88 ? -4.268 -8.091 -5.358 1.00 98.62 88 ARG A C 1
ATOM 705 O O . ARG A 1 88 ? -3.201 -8.494 -5.824 1.00 98.62 88 ARG A O 1
ATOM 712 N N . GLN A 1 89 ? -5.052 -8.804 -4.557 1.00 98.38 89 GLN A N 1
ATOM 713 C CA . GLN A 1 89 ? -4.755 -10.174 -4.174 1.00 98.38 89 GLN A CA 1
ATOM 714 C C . GLN A 1 89 ? -4.708 -11.061 -5.420 1.00 98.38 89 GLN A C 1
ATOM 716 O O . GLN A 1 89 ? -5.567 -10.986 -6.297 1.00 98.38 89 GLN A O 1
ATOM 721 N N . THR A 1 90 ? -3.695 -11.917 -5.488 1.00 97.25 90 THR A N 1
ATOM 722 C CA . THR A 1 90 ? -3.604 -12.973 -6.502 1.00 97.25 90 THR A CA 1
ATOM 723 C C . THR A 1 90 ? -3.730 -14.341 -5.851 1.00 97.25 90 THR A C 1
ATOM 725 O O . THR A 1 90 ? -4.438 -15.206 -6.359 1.00 97.25 90 THR A O 1
ATOM 728 N N . ARG A 1 91 ? -3.078 -14.548 -4.698 1.00 94.50 91 ARG A N 1
ATOM 729 C CA . ARG A 1 91 ? -3.161 -15.795 -3.932 1.00 94.50 91 ARG A CA 1
ATOM 730 C C . ARG A 1 91 ? -2.780 -15.579 -2.470 1.00 94.50 91 ARG A C 1
ATOM 732 O O . ARG A 1 91 ? -1.645 -15.207 -2.178 1.00 94.50 91 ARG A O 1
ATOM 739 N N . ARG A 1 92 ? -3.668 -15.948 -1.538 1.00 93.62 92 ARG A N 1
ATOM 740 C CA . ARG A 1 92 ? -3.435 -15.832 -0.081 1.00 93.62 92 ARG A CA 1
ATOM 741 C C . ARG A 1 92 ? -2.967 -14.410 0.277 1.00 93.62 92 ARG A C 1
ATOM 743 O O . ARG A 1 92 ? -3.609 -13.447 -0.106 1.00 93.62 92 ARG A O 1
ATOM 750 N N . LYS A 1 93 ? -1.833 -14.255 0.963 1.00 94.81 93 LYS A N 1
ATOM 751 C CA . LYS A 1 93 ? -1.266 -12.951 1.344 1.00 94.81 93 LYS A CA 1
ATOM 752 C C . LYS A 1 93 ? -0.390 -12.313 0.255 1.00 94.81 93 LYS A C 1
ATOM 754 O O . LYS A 1 93 ? 0.286 -11.330 0.531 1.00 94.81 93 LYS A O 1
ATOM 759 N N . ASN A 1 94 ? -0.379 -12.860 -0.960 1.00 97.81 94 ASN A N 1
ATOM 760 C CA . ASN A 1 94 ? 0.382 -12.329 -2.087 1.00 97.81 94 ASN A CA 1
ATOM 761 C C . ASN A 1 94 ? -0.544 -11.674 -3.107 1.00 97.81 94 ASN A C 1
ATOM 763 O O . ASN A 1 94 ? -1.673 -12.120 -3.339 1.00 97.81 94 ASN A O 1
ATOM 767 N N . GLY A 1 95 ? -0.028 -10.628 -3.737 1.00 98.06 95 GLY A N 1
ATOM 768 C CA . GLY A 1 95 ? -0.751 -9.870 -4.735 1.00 98.06 95 GLY A CA 1
ATOM 769 C C . GLY A 1 95 ? 0.175 -9.184 -5.719 1.00 98.06 95 GLY A C 1
ATOM 770 O O . GLY A 1 95 ? 1.372 -9.470 -5.802 1.00 98.06 95 GLY A O 1
ATOM 771 N N . LYS A 1 96 ? -0.414 -8.284 -6.492 1.00 98.44 96 LYS A N 1
ATOM 772 C CA . LYS A 1 96 ? 0.280 -7.479 -7.487 1.00 98.44 96 LYS A CA 1
ATOM 773 C C . LYS A 1 96 ? -0.028 -6.014 -7.247 1.00 98.44 96 LYS A C 1
ATOM 775 O O . LYS A 1 96 ? -1.198 -5.639 -7.162 1.00 98.44 96 LYS A O 1
ATOM 780 N N . VAL A 1 97 ? 1.018 -5.202 -7.153 1.00 98.50 97 VAL A N 1
ATOM 781 C CA . VAL A 1 97 ? 0.915 -3.748 -7.170 1.00 98.50 97 VAL A CA 1
ATOM 782 C C . VAL A 1 97 ? 1.003 -3.246 -8.607 1.00 98.50 97 VAL A C 1
ATOM 784 O O . VAL A 1 97 ? 1.824 -3.710 -9.400 1.00 98.50 97 VAL A O 1
ATOM 787 N N . THR A 1 98 ? 0.137 -2.297 -8.943 1.00 98.62 98 THR A N 1
ATOM 788 C CA . THR A 1 98 ? 0.114 -1.613 -10.237 1.00 98.62 98 THR A CA 1
ATOM 789 C C . THR A 1 98 ? -0.133 -0.124 -10.041 1.00 98.62 98 THR A C 1
ATOM 791 O O . THR A 1 98 ? -0.849 0.264 -9.116 1.00 98.62 98 THR A O 1
ATOM 794 N N . GLY A 1 99 ? 0.424 0.720 -10.905 1.00 98.00 99 GLY A N 1
ATOM 795 C CA . GLY A 1 99 ? 0.082 2.142 -10.954 1.00 98.00 99 GLY A CA 1
ATOM 796 C C . GLY A 1 99 ? 1.280 3.047 -11.194 1.00 98.00 99 GLY A C 1
ATOM 797 O O . GLY A 1 99 ? 2.316 2.605 -11.668 1.00 98.00 99 GLY A O 1
ATOM 798 N N . ASN A 1 100 ? 1.134 4.329 -10.875 1.00 97.75 100 ASN A N 1
ATOM 799 C CA . ASN A 1 100 ? 2.172 5.331 -11.090 1.00 97.75 100 ASN A CA 1
ATOM 800 C C . ASN A 1 100 ? 2.793 5.745 -9.760 1.00 97.75 100 ASN A C 1
ATOM 802 O O . ASN A 1 100 ? 2.073 6.060 -8.815 1.00 97.75 100 ASN A O 1
ATOM 806 N N . ALA A 1 101 ? 4.118 5.806 -9.704 1.00 97.38 101 ALA A N 1
ATOM 807 C CA . ALA A 1 101 ? 4.868 6.298 -8.561 1.00 97.38 101 ALA A CA 1
ATOM 808 C C . ALA A 1 101 ? 5.663 7.559 -8.912 1.00 97.38 101 ALA A C 1
ATOM 810 O O . ALA A 1 101 ? 6.259 7.689 -9.986 1.00 97.38 101 ALA A O 1
ATOM 811 N N . SER A 1 102 ? 5.692 8.505 -7.977 1.00 95.94 102 SER A N 1
ATOM 812 C CA . SER A 1 102 ? 6.691 9.573 -7.990 1.00 95.94 102 SER A CA 1
ATOM 813 C C . SER A 1 102 ? 8.074 9.021 -7.615 1.00 95.94 102 SER A C 1
ATOM 815 O O . SER A 1 102 ? 8.148 8.002 -6.926 1.00 95.94 102 SER A O 1
ATOM 817 N N . PRO A 1 103 ? 9.175 9.696 -7.993 1.00 91.75 103 PRO A N 1
ATOM 818 C CA . PRO A 1 103 ? 10.523 9.290 -7.587 1.00 91.75 103 PRO A CA 1
ATOM 819 C C . PRO A 1 103 ? 10.676 9.118 -6.069 1.00 91.75 103 PRO A C 1
ATOM 821 O O . PRO A 1 103 ? 11.262 8.142 -5.619 1.00 91.75 103 PRO A O 1
ATOM 824 N N . ASN A 1 104 ? 10.058 10.000 -5.273 1.00 92.31 104 ASN A N 1
ATOM 825 C CA . ASN A 1 104 ? 10.077 9.900 -3.810 1.00 92.31 104 ASN A CA 1
ATOM 826 C C . ASN A 1 104 ? 9.391 8.624 -3.304 1.00 92.31 104 ASN A C 1
ATOM 828 O O . ASN A 1 104 ? 9.828 8.035 -2.323 1.00 92.31 104 ASN A O 1
ATOM 832 N N . ALA A 1 105 ? 8.329 8.177 -3.980 1.00 96.62 105 ALA A N 1
ATOM 833 C CA . ALA A 1 105 ? 7.657 6.941 -3.607 1.00 96.62 105 ALA A CA 1
ATOM 834 C C . ALA A 1 105 ? 8.500 5.696 -3.922 1.00 96.62 105 ALA A C 1
ATOM 836 O O . ALA A 1 105 ? 8.300 4.687 -3.257 1.00 96.62 105 ALA A O 1
ATOM 837 N N . LEU A 1 106 ? 9.452 5.753 -4.865 1.00 96.31 106 LEU A N 1
ATOM 838 C CA . LEU A 1 106 ? 10.343 4.618 -5.149 1.00 96.31 106 LEU A CA 1
ATOM 839 C C . LEU A 1 106 ? 11.188 4.245 -3.932 1.00 96.31 106 LEU A C 1
ATOM 841 O O . LEU A 1 106 ? 11.322 3.064 -3.639 1.00 96.31 106 LEU A O 1
ATOM 845 N N . VAL A 1 107 ? 11.692 5.239 -3.194 1.00 95.94 107 VAL A N 1
ATOM 846 C CA . VAL A 1 107 ? 12.465 5.008 -1.964 1.00 95.94 107 VAL A CA 1
ATOM 847 C C . VAL A 1 107 ? 11.632 4.219 -0.955 1.00 95.94 107 VAL A C 1
ATOM 849 O O . VAL A 1 107 ? 12.075 3.190 -0.455 1.00 95.94 107 VAL A O 1
ATOM 852 N N . ASN A 1 108 ? 10.382 4.634 -0.741 1.00 98.00 108 ASN A N 1
ATOM 853 C CA . ASN A 1 108 ? 9.476 3.949 0.179 1.00 98.00 108 ASN A CA 1
ATOM 854 C C . ASN A 1 108 ? 9.085 2.552 -0.325 1.00 98.00 108 ASN A C 1
ATOM 856 O O . ASN A 1 108 ? 8.891 1.647 0.483 1.00 98.00 108 ASN A O 1
ATOM 860 N N . LEU A 1 109 ? 8.941 2.360 -1.641 1.00 98.19 109 LEU A N 1
ATOM 861 C CA . LEU A 1 109 ? 8.649 1.054 -2.244 1.00 98.19 109 LEU A CA 1
ATOM 862 C C . LEU A 1 109 ? 9.818 0.074 -2.070 1.00 98.19 109 LEU A C 1
ATOM 864 O O . LEU A 1 109 ? 9.575 -1.111 -1.859 1.00 98.19 109 LEU A O 1
ATOM 868 N N . VAL A 1 110 ? 11.062 0.560 -2.114 1.00 98.06 110 VAL A N 1
ATOM 869 C CA . VAL A 1 110 ? 12.251 -0.247 -1.805 1.00 98.06 110 VAL A CA 1
ATOM 870 C C . VAL A 1 110 ? 12.332 -0.541 -0.304 1.00 98.06 110 VAL A C 1
ATOM 872 O O . VAL A 1 110 ? 12.463 -1.696 0.074 1.00 98.06 110 VAL A O 1
ATOM 875 N N . GLU A 1 111 ? 12.169 0.464 0.567 1.00 97.81 111 GLU A N 1
ATOM 876 C CA . GLU A 1 111 ? 12.231 0.296 2.038 1.00 97.81 111 GLU A CA 1
ATOM 877 C C . GLU A 1 111 ? 11.178 -0.691 2.585 1.00 97.81 111 GLU A C 1
ATOM 879 O O . GLU A 1 111 ? 11.337 -1.290 3.652 1.00 97.81 111 GLU A O 1
ATOM 884 N N . SER A 1 112 ? 10.074 -0.848 1.859 1.00 97.88 112 SER A N 1
ATOM 885 C CA . SER A 1 112 ? 8.962 -1.734 2.210 1.00 97.88 112 SER A CA 1
ATOM 886 C C . SER A 1 112 ? 8.985 -3.085 1.495 1.00 97.88 112 SER A C 1
ATOM 888 O O . SER A 1 112 ? 8.026 -3.846 1.625 1.00 97.88 112 SER A O 1
ATOM 890 N N . ASP A 1 113 ? 10.048 -3.393 0.747 1.00 97.94 113 ASP A N 1
ATOM 891 C CA . ASP A 1 113 ? 10.196 -4.638 -0.014 1.00 97.94 113 ASP A CA 1
ATOM 892 C C . ASP A 1 113 ? 9.070 -4.858 -1.048 1.00 97.94 113 ASP A C 1
ATOM 894 O O . ASP A 1 113 ? 8.684 -5.991 -1.349 1.00 97.94 113 ASP A O 1
ATOM 898 N N . VAL A 1 114 ? 8.489 -3.778 -1.585 1.00 98.00 114 VAL A N 1
ATOM 899 C CA . VAL A 1 114 ? 7.512 -3.854 -2.685 1.00 98.00 114 VAL A CA 1
ATOM 900 C C . VAL A 1 114 ? 8.219 -4.026 -4.030 1.00 98.00 114 VAL A C 1
ATOM 902 O O . VAL A 1 114 ? 7.725 -4.746 -4.897 1.00 98.00 114 VAL A O 1
ATOM 905 N N . ILE A 1 115 ? 9.371 -3.376 -4.194 1.00 97.25 115 ILE A N 1
ATOM 906 C CA . ILE A 1 115 ? 10.290 -3.527 -5.329 1.00 97.25 115 ILE A CA 1
ATOM 907 C C . ILE A 1 115 ? 11.725 -3.624 -4.805 1.00 97.25 115 ILE A C 1
ATOM 909 O O . ILE A 1 115 ? 12.007 -3.219 -3.681 1.00 97.25 115 ILE A O 1
ATOM 913 N N . THR A 1 116 ? 12.644 -4.129 -5.624 1.00 96.25 116 THR A N 1
ATOM 914 C CA . THR A 1 116 ? 14.066 -4.212 -5.268 1.00 96.25 116 THR A CA 1
ATOM 915 C C . THR A 1 116 ? 14.841 -2.992 -5.762 1.00 96.25 116 THR A C 1
ATOM 917 O O . THR A 1 116 ? 14.434 -2.318 -6.712 1.00 96.25 116 THR A O 1
ATOM 920 N N . GLN A 1 117 ? 16.000 -2.730 -5.152 1.00 94.06 117 GLN A N 1
ATOM 921 C CA . GLN A 1 117 ? 16.915 -1.694 -5.635 1.00 94.06 117 GLN A CA 1
ATOM 922 C C . GLN A 1 117 ? 17.386 -1.978 -7.072 1.00 94.06 117 GLN A C 1
ATOM 924 O O . GLN A 1 117 ? 17.473 -1.058 -7.883 1.00 94.06 117 GLN A O 1
ATOM 929 N N . ASP A 1 118 ? 17.618 -3.250 -7.405 1.00 93.56 118 ASP A N 1
ATOM 930 C CA . ASP A 1 118 ? 18.015 -3.668 -8.753 1.00 93.56 118 ASP A CA 1
ATOM 931 C C . ASP A 1 118 ? 16.954 -3.313 -9.796 1.00 93.56 118 ASP A C 1
ATOM 933 O O . ASP A 1 118 ? 17.285 -2.783 -10.853 1.00 93.56 118 ASP A O 1
ATOM 937 N N . TRP A 1 119 ? 15.669 -3.507 -9.472 1.00 93.38 119 TRP A N 1
ATOM 938 C CA . TRP A 1 119 ? 14.568 -3.116 -10.353 1.00 93.38 119 TRP A CA 1
ATOM 939 C C . TRP A 1 119 ? 14.594 -1.611 -10.659 1.00 93.38 119 TRP A C 1
ATOM 941 O O . TRP A 1 119 ? 14.425 -1.204 -11.810 1.00 93.38 119 TRP A O 1
ATOM 951 N N . VAL A 1 120 ? 14.858 -0.779 -9.643 1.00 90.75 120 VAL A N 1
ATOM 952 C CA . VAL A 1 120 ? 14.971 0.679 -9.811 1.00 90.75 120 VAL A CA 1
ATOM 953 C C . VAL A 1 120 ? 16.158 1.031 -10.707 1.00 90.75 120 VAL A C 1
ATOM 955 O O . VAL A 1 120 ? 16.016 1.859 -11.606 1.00 90.75 120 VAL A O 1
ATOM 958 N N . ASN A 1 121 ? 17.310 0.392 -10.500 1.00 90.50 121 ASN A N 1
ATOM 959 C CA . ASN A 1 121 ? 18.508 0.637 -11.300 1.00 90.50 121 ASN A CA 1
ATOM 960 C C . ASN A 1 121 ? 18.273 0.290 -12.779 1.00 90.50 121 ASN A C 1
ATOM 962 O O . ASN A 1 121 ? 18.512 1.136 -13.643 1.00 90.50 121 ASN A O 1
ATOM 966 N N . SER A 1 122 ? 17.706 -0.886 -13.069 1.00 88.88 122 SER A N 1
ATOM 967 C CA . SER A 1 122 ? 17.374 -1.297 -14.440 1.00 88.88 122 SER A CA 1
ATOM 968 C C . SER A 1 122 ? 16.386 -0.341 -15.117 1.00 88.88 122 SER A C 1
ATOM 970 O O . SER A 1 122 ? 16.548 -0.012 -16.291 1.00 88.88 122 SER A O 1
ATOM 972 N N . TYR A 1 123 ? 15.392 0.167 -14.378 1.00 86.38 123 TYR A N 1
ATOM 973 C CA . TYR A 1 123 ? 14.453 1.167 -14.896 1.00 86.38 1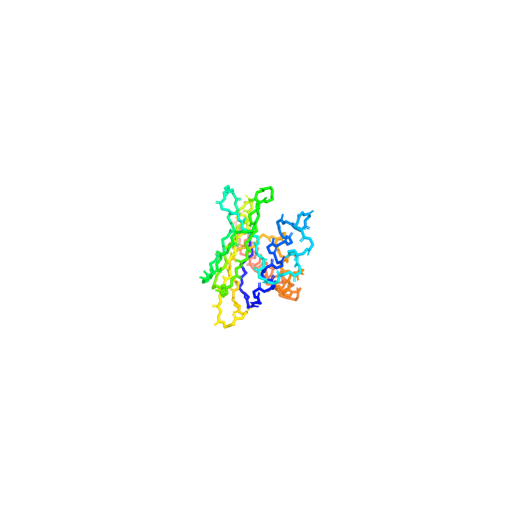23 TYR A CA 1
ATOM 974 C C . TYR A 1 123 ? 15.142 2.497 -15.256 1.00 86.38 123 TYR A C 1
ATOM 976 O O . TYR A 1 123 ? 14.812 3.143 -16.258 1.00 86.38 123 TYR A O 1
ATOM 984 N N . LEU A 1 124 ? 16.105 2.940 -14.442 1.00 86.06 124 LEU A N 1
ATOM 985 C CA . LEU A 1 124 ? 16.863 4.164 -14.708 1.00 86.06 124 LEU A CA 1
ATOM 986 C C . LEU A 1 124 ? 17.774 4.010 -15.931 1.00 86.06 124 LEU A C 1
ATOM 988 O O . LEU A 1 124 ? 17.888 4.948 -1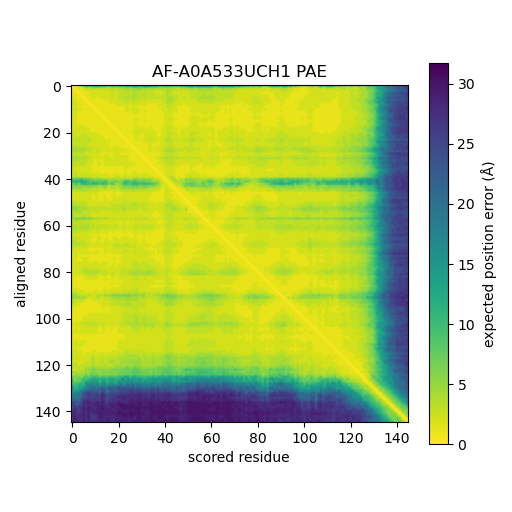6.720 1.00 86.06 124 LEU A O 1
ATOM 992 N N . GLU A 1 125 ? 18.388 2.842 -16.117 1.00 87.56 125 GLU A N 1
ATOM 993 C CA . GLU A 1 125 ? 19.211 2.531 -17.291 1.00 87.56 125 GLU A CA 1
ATOM 994 C C . GLU A 1 125 ? 18.381 2.515 -18.579 1.00 87.56 125 GLU A C 1
ATOM 996 O O . GLU A 1 125 ? 18.728 3.203 -19.543 1.00 87.56 125 GLU A O 1
ATOM 1001 N N . SER A 1 126 ? 17.228 1.836 -18.585 1.00 83.44 126 SER A N 1
ATOM 1002 C CA . SER A 1 126 ? 16.341 1.813 -19.757 1.00 83.44 126 SER A CA 1
ATOM 1003 C C . SER A 1 126 ? 15.825 3.210 -20.122 1.00 83.44 126 SER A C 1
ATOM 1005 O O . SER A 1 126 ? 15.698 3.557 -21.299 1.00 83.44 126 SER A O 1
ATOM 1007 N N . SER A 1 127 ? 15.569 4.052 -19.116 1.00 77.62 127 SER A N 1
ATOM 1008 C CA . SER A 1 127 ? 15.102 5.429 -19.315 1.00 77.62 127 SER A CA 1
ATOM 1009 C C . SER A 1 127 ? 16.175 6.344 -19.926 1.00 77.62 127 SER A C 1
ATOM 1011 O O . SER A 1 127 ? 15.836 7.274 -20.659 1.00 77.62 127 SER A O 1
ATOM 1013 N N . LYS A 1 128 ? 17.465 6.094 -19.660 1.00 74.56 128 LYS A N 1
ATOM 1014 C CA . LY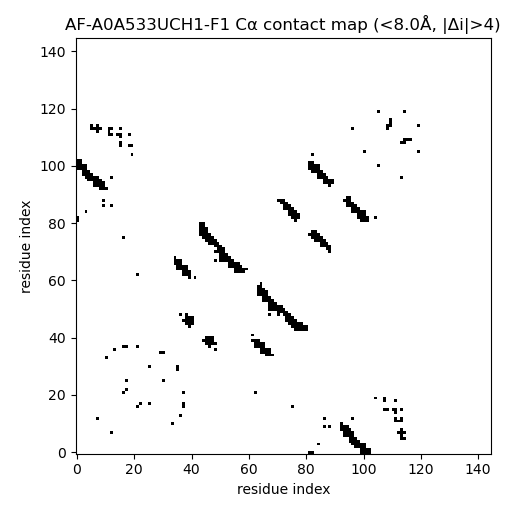S A 1 128 ? 18.582 6.847 -20.261 1.00 74.56 128 LYS A CA 1
ATOM 1015 C C . LYS A 1 128 ? 18.733 6.530 -21.749 1.00 74.56 128 LYS A C 1
ATOM 1017 O O . LYS A 1 128 ? 18.738 7.454 -22.558 1.00 74.56 128 LYS A O 1
ATOM 1022 N N . HIS A 1 129 ? 18.728 5.246 -22.114 1.00 67.69 129 HIS A N 1
ATOM 1023 C CA . HIS A 1 129 ? 18.826 4.819 -23.516 1.00 67.69 129 HIS A CA 1
ATOM 1024 C C . HIS A 1 129 ? 17.656 5.314 -24.380 1.00 67.69 129 HIS A C 1
ATOM 1026 O O . HIS A 1 129 ? 17.839 5.654 -25.546 1.00 67.69 129 HIS A O 1
ATOM 1032 N N . SER A 1 130 ? 16.461 5.431 -23.794 1.00 62.62 130 SER A N 1
ATOM 1033 C CA . SER A 1 130 ? 15.275 5.968 -24.477 1.00 62.62 130 SER A CA 1
ATOM 1034 C C . SER A 1 130 ? 15.406 7.458 -24.836 1.00 62.62 130 SER A C 1
ATOM 1036 O O . SER A 1 130 ? 14.839 7.907 -25.830 1.00 62.62 130 SER A O 1
ATOM 1038 N N . ASN A 1 131 ? 16.146 8.236 -24.038 1.00 58.81 131 ASN A N 1
ATOM 1039 C CA . ASN A 1 131 ? 16.333 9.673 -24.260 1.00 58.81 131 ASN A CA 1
ATOM 1040 C C . ASN A 1 131 ? 17.479 9.987 -25.233 1.00 58.81 131 ASN A C 1
ATOM 1042 O O . ASN A 1 131 ? 17.437 11.017 -25.903 1.00 58.81 131 ASN A O 1
ATOM 1046 N N . GLU A 1 132 ? 18.479 9.113 -25.352 1.00 55.56 132 GLU A N 1
ATOM 1047 C CA . GLU A 1 132 ? 19.598 9.304 -26.286 1.00 55.56 132 GLU A CA 1
ATOM 1048 C C . GLU A 1 132 ? 19.178 9.104 -27.754 1.00 55.56 132 GLU A C 1
ATOM 1050 O O . GLU A 1 132 ? 19.616 9.861 -28.617 1.00 55.56 132 GLU A O 1
ATOM 1055 N N . GLY A 1 133 ? 18.242 8.189 -28.041 1.00 47.78 133 GLY A N 1
ATOM 1056 C CA . GLY A 1 133 ? 17.747 7.938 -29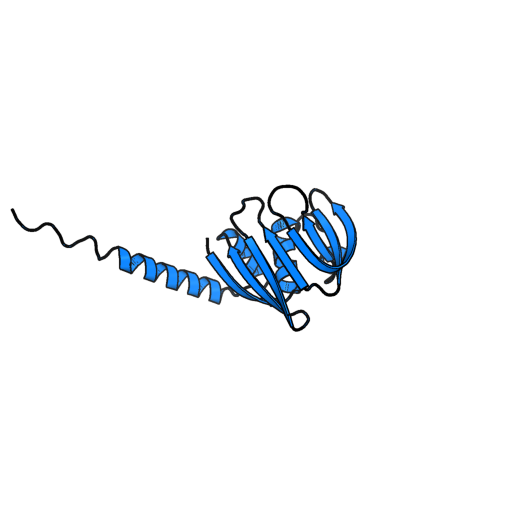.405 1.00 47.78 133 GLY A CA 1
ATOM 1057 C C . GLY A 1 133 ? 16.922 9.072 -30.036 1.00 47.78 133 GLY A C 1
ATOM 1058 O O . GLY A 1 133 ? 16.792 9.124 -31.256 1.00 47.78 133 GLY A O 1
ATOM 1059 N N . ASN A 1 134 ? 16.393 10.010 -29.240 1.00 48.44 134 ASN A N 1
ATOM 1060 C CA . ASN A 1 134 ? 15.617 11.154 -29.743 1.00 48.44 134 ASN A CA 1
ATOM 1061 C C . ASN A 1 134 ? 16.473 12.391 -30.067 1.00 48.44 134 ASN A C 1
ATOM 1063 O O . ASN A 1 134 ? 15.993 13.297 -30.746 1.00 48.44 134 ASN A O 1
ATOM 1067 N N . ASN A 1 135 ? 17.733 12.442 -29.622 1.00 48.34 135 ASN A N 1
ATOM 1068 C CA . ASN A 1 135 ? 18.614 13.587 -29.875 1.00 48.34 135 ASN A CA 1
ATOM 1069 C C . ASN A 1 135 ? 19.376 13.500 -31.210 1.00 48.34 135 ASN A C 1
ATOM 1071 O O . ASN A 1 135 ? 19.976 14.494 -31.622 1.00 48.34 135 ASN A O 1
ATOM 1075 N N . ASP A 1 136 ? 19.331 12.358 -31.907 1.00 48.62 136 ASP A N 1
ATOM 1076 C CA . ASP A 1 136 ? 20.099 12.133 -33.144 1.00 48.62 136 ASP A CA 1
ATOM 1077 C C . ASP A 1 136 ? 19.303 12.401 -34.441 1.00 48.62 136 ASP A C 1
ATOM 1079 O O . ASP A 1 136 ? 19.875 12.538 -35.520 1.00 48.62 136 ASP A O 1
ATOM 1083 N N . LEU A 1 137 ? 17.978 12.588 -34.357 1.00 46.81 137 LEU A N 1
ATOM 1084 C CA . LEU A 1 137 ? 17.129 12.954 -35.506 1.00 46.81 137 LEU A CA 1
ATOM 1085 C C . LEU A 1 137 ? 17.106 14.466 -35.821 1.00 46.81 137 LEU A C 1
ATOM 1087 O O . LEU A 1 137 ? 16.472 14.882 -36.788 1.00 46.81 137 LEU A O 1
ATOM 1091 N N . GLY A 1 138 ? 17.803 15.299 -35.039 1.00 44.34 138 GLY A N 1
ATOM 1092 C CA . GLY A 1 138 ? 17.757 16.765 -35.152 1.00 44.34 138 GLY A CA 1
ATOM 1093 C C . GLY A 1 138 ? 18.943 17.444 -35.849 1.00 44.34 138 GLY A C 1
ATOM 1094 O O . GLY A 1 138 ? 18.953 18.670 -35.926 1.00 44.34 138 GLY A O 1
ATOM 1095 N N . LYS A 1 139 ? 19.960 16.710 -36.329 1.00 45.25 139 LYS A N 1
ATOM 1096 C CA . LYS A 1 139 ? 21.218 17.323 -36.814 1.00 45.25 139 LYS A CA 1
ATOM 1097 C C . LYS A 1 139 ? 21.470 17.315 -38.324 1.00 45.25 139 LYS A C 1
ATOM 1099 O O . LYS A 1 139 ? 22.508 17.818 -38.738 1.00 45.25 139 LYS A O 1
ATOM 1104 N N . ASN A 1 140 ? 20.542 16.847 -39.160 1.00 46.44 140 ASN A N 1
ATOM 1105 C CA . ASN A 1 140 ? 20.802 16.698 -40.599 1.00 46.44 140 ASN A CA 1
ATOM 1106 C C . ASN A 1 140 ? 19.887 17.522 -41.520 1.00 46.44 140 ASN A C 1
ATOM 1108 O O . ASN A 1 140 ? 19.333 16.991 -42.471 1.00 46.44 140 ASN A O 1
ATOM 1112 N N . THR A 1 141 ? 19.776 18.835 -41.300 1.00 48.66 141 THR A N 1
ATOM 1113 C CA . THR A 1 141 ? 19.384 19.778 -42.367 1.00 48.66 141 THR A CA 1
ATOM 1114 C C . THR A 1 141 ? 19.975 21.161 -42.099 1.00 48.66 141 THR A C 1
ATOM 1116 O O . THR A 1 141 ? 19.366 21.962 -41.399 1.00 48.66 141 THR A O 1
ATOM 1119 N N . ASN A 1 142 ? 21.173 21.434 -42.622 1.00 47.94 142 ASN A N 1
ATOM 1120 C CA . ASN A 1 142 ? 21.532 22.738 -43.198 1.00 47.94 142 ASN A CA 1
ATOM 1121 C C . ASN A 1 142 ? 22.932 22.669 -43.825 1.00 47.94 142 ASN A C 1
ATOM 1123 O O . ASN A 1 142 ? 23.917 23.155 -43.280 1.00 47.94 142 ASN A O 1
ATOM 1127 N N . SER A 1 143 ? 22.999 22.081 -45.018 1.00 45.94 143 SER A N 1
ATOM 1128 C CA . SER A 1 143 ? 24.035 22.393 -46.000 1.00 45.94 143 SER A CA 1
ATOM 1129 C C . SER A 1 143 ? 23.355 22.574 -47.353 1.00 45.94 143 SER A C 1
ATOM 1131 O O . SER A 1 143 ? 23.022 21.586 -48.006 1.00 45.94 143 SER A O 1
ATOM 1133 N N . ASN A 1 144 ? 23.051 23.826 -47.70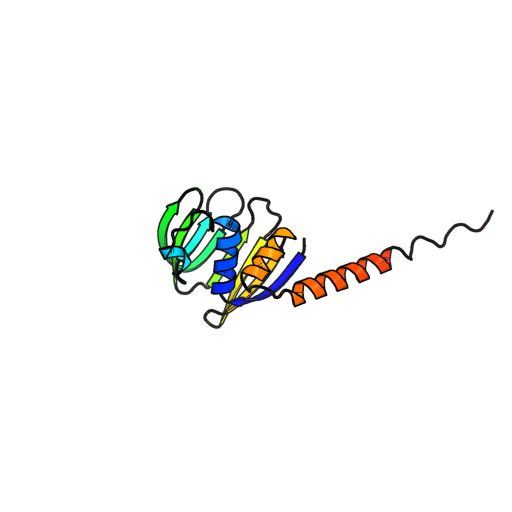4 1.00 44.19 144 ASN A N 1
ATOM 1134 C CA . ASN A 1 144 ? 23.094 24.382 -49.064 1.00 44.19 144 ASN A CA 1
ATOM 1135 C C . ASN A 1 144 ? 22.316 25.703 -49.130 1.00 44.19 144 ASN A C 1
ATOM 1137 O O . ASN A 1 144 ? 21.107 25.700 -49.366 1.00 44.19 144 ASN A O 1
ATOM 1141 N N . ARG A 1 145 ? 23.027 26.824 -48.985 1.00 41.72 145 ARG A N 1
ATOM 1142 C CA . ARG A 1 145 ? 23.117 27.899 -49.988 1.00 41.72 145 ARG A CA 1
ATOM 1143 C C . ARG A 1 145 ? 24.042 29.005 -49.509 1.00 41.72 145 ARG A C 1
ATOM 1145 O O . ARG A 1 145 ? 23.944 29.364 -48.319 1.00 41.72 145 ARG A O 1
#

Nearest PDB structures (foldseek):
  9djt-assembly2_D  TM=1.946E-01  e=4.821E+00  Homo sapiens
  9djx-assembly1_A  TM=1.665E-01  e=4.821E+00  Homo sapiens

pLDDT: mean 90.4, std 15.46, range [41.72, 98.81]

Foldseek 3Di:
DDWDKFKDFLQLVQQLVCVQPPVPPPPPVLNPDSQKHKAAPDAAWGKDWDAPDKAFDDDDPRITIIRGHHTAKIWTAHSVRQDTWMWGDDDDRMTIITDGDDPVSVVSSCVSVVDHPVVVVVRVVVVVVVVVVVVVVPPPDDDDD

Secondary structure (DSSP, 8-state):
-EEEEEEEEHHHHHHHHHHHHTTTTS-HHHHS-TTEEEEB-SSSS-EEEEEEEEEEEEEETTEEEEEEEEEEEEEEE-TTSS-EEEEEEEETTEEEEEEEE-HHHHHHHHHTTSS-HHHHHHHHHHHHHHHHTTSSTTS------

Sequence (145 aa):
MVLIEAACSLESFRRFIIISTCRSFIPESYMHDFEIFPEREEGPGAIYIEAADKVTLKKIREMTFVNAKEVLGIIYSSKSGNTNLKWRQTRRKNGKVTGNASPNALVNLVESDVITQDWVNSYLESSKHSNEGNNDLGKNTNSNR

Solvent-accessible surface area (backbone atoms only — not comparable to full-atom values): 8100 Å² total; per-residue (Å²): 119,42,83,44,76,38,71,27,41,52,64,24,52,50,44,27,52,37,67,76,72,40,62,92,72,58,53,71,75,49,72,75,34,94,43,48,43,79,29,20,89,71,74,71,30,44,24,47,80,42,47,80,41,72,46,81,72,50,74,58,88,79,36,35,34,27,44,45,40,72,61,49,33,37,42,41,31,36,69,83,64,55,25,38,42,36,39,35,54,75,55,84,68,30,23,36,39,37,39,38,30,30,76,75,49,48,56,43,30,38,80,22,60,38,44,53,69,66,60,54,51,54,50,54,52,57,55,50,60,62,55,57,69,67,67,70,81,76,76,85,85,86,88,87,133